Protein AF-A0A495VRB2-F1 (afdb_monomer_lite)

Structure (mmCIF, N/CA/C/O backbone):
data_AF-A0A495VRB2-F1
#
_entry.id   AF-A0A495VRB2-F1
#
loop_
_atom_site.group_PDB
_atom_site.id
_atom_site.type_symbol
_atom_site.label_atom_id
_atom_site.label_alt_id
_atom_site.label_comp_id
_atom_site.label_asym_id
_atom_site.label_entity_id
_atom_site.label_seq_id
_atom_site.pdbx_PDB_ins_code
_atom_site.Cartn_x
_atom_site.Cartn_y
_atom_site.Cartn_z
_atom_site.occupancy
_atom_site.B_iso_or_equiv
_atom_site.auth_seq_id
_atom_site.auth_comp_id
_atom_site.auth_asym_id
_atom_site.auth_atom_id
_atom_site.pdbx_PDB_model_num
ATOM 1 N N . MET A 1 1 ? 29.410 -17.932 -35.548 1.00 37.75 1 MET A N 1
ATOM 2 C CA . MET A 1 1 ? 28.493 -18.641 -34.634 1.00 37.75 1 MET A CA 1
ATOM 3 C C . MET A 1 1 ? 28.273 -17.718 -33.445 1.00 37.75 1 MET A C 1
ATOM 5 O O . MET A 1 1 ? 29.142 -17.637 -32.592 1.00 37.75 1 MET A O 1
ATOM 9 N N . CYS A 1 2 ? 27.206 -16.917 -33.460 1.00 38.88 2 CYS A N 1
ATOM 10 C CA . CYS A 1 2 ? 26.881 -16.003 -32.362 1.00 38.88 2 CYS A CA 1
ATOM 11 C C . CYS A 1 2 ? 25.755 -16.658 -31.573 1.00 38.88 2 CYS A C 1
ATOM 13 O O . CYS A 1 2 ? 24.640 -16.775 -32.074 1.00 38.88 2 CYS A O 1
ATOM 15 N N . ILE A 1 3 ? 26.075 -17.173 -30.390 1.00 46.78 3 ILE A N 1
ATOM 16 C CA . ILE A 1 3 ? 25.084 -17.751 -29.490 1.00 46.78 3 ILE A CA 1
ATOM 17 C C . ILE A 1 3 ? 24.424 -16.559 -28.802 1.00 46.78 3 ILE A C 1
ATOM 19 O O . ILE A 1 3 ? 24.967 -16.007 -27.845 1.00 46.78 3 ILE A O 1
ATOM 23 N N . SER A 1 4 ? 23.302 -16.101 -29.354 1.00 51.22 4 SER A N 1
ATOM 24 C CA . SER A 1 4 ? 22.423 -15.146 -28.687 1.00 51.22 4 SER A CA 1
ATOM 25 C C . SER A 1 4 ? 21.963 -15.802 -27.389 1.00 51.22 4 SER A C 1
ATOM 27 O O . SER A 1 4 ? 21.107 -16.684 -27.412 1.00 51.22 4 SER A O 1
ATOM 29 N N . HIS A 1 5 ? 22.576 -15.435 -26.264 1.00 52.22 5 HIS A N 1
ATOM 30 C CA . HIS A 1 5 ? 22.006 -15.755 -24.965 1.00 52.22 5 HIS A CA 1
ATOM 31 C C . HIS A 1 5 ? 20.636 -15.076 -24.937 1.00 52.22 5 HIS A C 1
ATOM 33 O O . HIS A 1 5 ? 20.583 -13.862 -25.164 1.00 52.22 5 HIS A O 1
ATOM 39 N N . PRO A 1 6 ? 19.525 -15.797 -24.716 1.00 54.19 6 PRO A N 1
ATOM 40 C CA . PRO A 1 6 ? 18.294 -15.111 -24.387 1.00 54.19 6 PRO A CA 1
ATOM 41 C C . PRO A 1 6 ? 18.595 -14.327 -23.109 1.00 54.19 6 PRO A C 1
ATOM 43 O O . PRO A 1 6 ? 18.919 -14.922 -22.081 1.00 54.19 6 PRO A O 1
ATOM 46 N N . HIS A 1 7 ? 18.563 -12.994 -23.182 1.00 54.12 7 HIS A N 1
ATOM 47 C CA . HIS A 1 7 ? 18.359 -12.192 -21.986 1.00 54.12 7 HIS A CA 1
ATOM 48 C C . HIS A 1 7 ? 17.063 -12.733 -21.393 1.00 54.12 7 HIS A C 1
ATOM 50 O O . HIS A 1 7 ? 15.986 -12.528 -21.951 1.00 54.12 7 HIS A O 1
ATOM 56 N N . SER A 1 8 ? 17.175 -13.536 -20.339 1.00 58.12 8 SER A N 1
ATOM 57 C CA . SER A 1 8 ? 16.020 -13.894 -19.540 1.00 58.12 8 SER A CA 1
ATOM 58 C C . SER A 1 8 ? 15.594 -12.577 -18.912 1.00 58.12 8 SER A C 1
ATOM 60 O O . SER A 1 8 ? 16.178 -12.170 -17.913 1.00 58.12 8 SER A O 1
ATOM 62 N N . VAL A 1 9 ? 14.659 -11.874 -19.554 1.00 60.06 9 VAL A N 1
ATOM 63 C CA . VAL A 1 9 ? 13.942 -10.755 -18.947 1.00 60.06 9 VAL A CA 1
ATOM 64 C C . VAL A 1 9 ? 13.277 -11.359 -17.720 1.00 60.06 9 VAL A C 1
ATOM 66 O O . VAL A 1 9 ? 12.306 -12.111 -17.830 1.00 60.06 9 VAL A O 1
ATOM 69 N N . ARG A 1 10 ? 13.897 -11.172 -16.556 1.00 71.12 10 ARG A N 1
ATOM 70 C CA . ARG A 1 10 ? 13.325 -11.619 -15.293 1.00 71.12 10 ARG A CA 1
ATOM 71 C C . ARG A 1 10 ? 12.369 -10.532 -14.865 1.00 71.12 10 ARG A C 1
ATOM 73 O O . ARG A 1 10 ? 12.767 -9.535 -14.278 1.00 71.12 10 ARG A O 1
ATOM 80 N N . MET A 1 11 ? 11.116 -10.732 -15.238 1.00 84.69 11 MET A N 1
ATOM 81 C CA . MET A 1 11 ? 10.017 -9.982 -14.672 1.00 84.69 11 MET A CA 1
ATOM 82 C C . MET A 1 11 ? 9.683 -10.617 -13.324 1.00 84.69 11 MET A C 1
ATOM 84 O O . MET A 1 11 ? 9.275 -11.778 -13.266 1.00 84.69 11 MET A O 1
ATOM 88 N N . GLU A 1 12 ? 9.898 -9.869 -12.250 1.00 89.88 12 GLU A N 1
ATOM 89 C CA . GLU A 1 12 ? 9.581 -10.291 -10.888 1.00 89.88 12 GLU A CA 1
ATOM 90 C C . GLU A 1 12 ? 8.374 -9.497 -10.396 1.00 89.88 12 GLU A C 1
ATOM 92 O O . GLU A 1 12 ? 8.286 -8.287 -10.604 1.00 89.88 12 GLU A O 1
ATOM 97 N N . ALA A 1 13 ? 7.420 -10.184 -9.772 1.00 91.31 13 ALA A N 1
ATOM 98 C CA . ALA A 1 13 ? 6.218 -9.577 -9.222 1.00 91.31 13 ALA A CA 1
ATOM 99 C C . ALA A 1 13 ? 6.107 -9.950 -7.744 1.00 91.31 13 ALA A C 1
ATOM 101 O O . ALA A 1 13 ? 5.863 -11.105 -7.405 1.00 91.31 13 ALA A O 1
ATOM 102 N N . ASN A 1 14 ? 6.287 -8.960 -6.876 1.00 92.56 14 ASN A N 1
ATOM 103 C CA . ASN A 1 14 ? 6.299 -9.118 -5.430 1.00 92.56 14 ASN A CA 1
ATOM 104 C C . ASN A 1 14 ? 5.020 -8.527 -4.842 1.00 92.56 14 ASN A C 1
ATOM 106 O O . ASN A 1 14 ? 4.711 -7.348 -5.042 1.00 92.56 14 ASN A O 1
ATOM 110 N N . LEU A 1 15 ? 4.262 -9.345 -4.117 1.00 94.75 15 LEU A N 1
ATOM 111 C CA . LEU A 1 15 ? 3.056 -8.893 -3.434 1.00 94.75 15 LEU A CA 1
ATOM 112 C C . LEU A 1 15 ? 3.415 -8.197 -2.123 1.00 94.75 15 LEU A C 1
ATOM 114 O O . LEU A 1 15 ? 4.283 -8.633 -1.366 1.00 94.75 15 LEU A O 1
ATOM 118 N N . PHE A 1 16 ? 2.703 -7.113 -1.841 1.00 94.94 16 PHE A N 1
ATOM 119 C CA . PHE A 1 16 ? 2.818 -6.399 -0.583 1.00 94.94 16 PHE A CA 1
ATOM 120 C C . PHE A 1 16 ? 1.464 -5.905 -0.092 1.00 94.94 16 PHE A C 1
ATOM 122 O O . PHE A 1 16 ? 0.505 -5.737 -0.845 1.00 94.94 16 PHE A O 1
ATOM 129 N N . SER A 1 17 ? 1.413 -5.605 1.195 1.00 95.44 17 SER A N 1
ATOM 130 C CA . SER A 1 17 ? 0.282 -4.982 1.859 1.00 95.44 17 SER A CA 1
ATOM 131 C C . SER A 1 17 ? 0.740 -3.707 2.556 1.00 95.44 17 SER A C 1
ATOM 133 O O . SER A 1 17 ? 1.802 -3.658 3.176 1.00 95.44 17 SER A O 1
ATOM 135 N N . LEU A 1 18 ? -0.080 -2.661 2.471 1.00 94.25 18 LEU A N 1
ATOM 136 C CA . LEU A 1 18 ? 0.015 -1.507 3.357 1.00 94.25 18 LEU A CA 1
ATOM 137 C C . LEU A 1 18 ? -0.932 -1.750 4.528 1.00 94.25 18 LEU A C 1
ATOM 139 O O . LEU A 1 18 ? -2.146 -1.846 4.332 1.00 94.25 18 LEU A O 1
ATOM 143 N N . VAL A 1 19 ? -0.384 -1.850 5.732 1.00 94.25 19 VAL A N 1
ATOM 144 C CA . VAL A 1 19 ? -1.129 -2.149 6.965 1.00 94.25 19 VAL A CA 1
ATOM 145 C C . VAL A 1 19 ? -1.014 -0.997 7.953 1.00 94.25 19 VAL A C 1
ATOM 147 O O . VAL A 1 19 ? -0.166 -0.125 7.788 1.00 94.25 19 VAL A O 1
ATOM 150 N N . SER A 1 20 ? -1.863 -0.955 8.977 1.00 92.19 20 SER A N 1
ATOM 151 C CA . SER A 1 20 ? -1.699 0.021 10.060 1.00 92.19 20 SER A CA 1
ATOM 152 C C . SER A 1 20 ? -0.459 -0.294 10.901 1.00 92.19 20 SER A C 1
ATOM 154 O O . SER A 1 20 ? -0.291 -1.434 11.320 1.00 92.19 20 SER A O 1
ATOM 156 N N . GLU A 1 21 ? 0.357 0.714 11.230 1.00 93.25 21 GLU A N 1
ATOM 157 C CA . GLU A 1 21 ? 1.489 0.533 12.165 1.00 93.25 21 GLU A CA 1
ATOM 158 C C . GLU A 1 21 ? 1.035 0.129 13.575 1.00 93.25 21 GLU A C 1
ATOM 160 O O . GLU A 1 21 ? 1.754 -0.556 14.293 1.00 93.25 21 GLU A O 1
ATOM 165 N N . ALA A 1 22 ? -0.165 0.547 13.985 1.00 92.62 22 ALA A N 1
ATOM 166 C CA . ALA A 1 22 ? -0.701 0.224 15.304 1.00 92.62 22 ALA A CA 1
ATOM 167 C C . ALA A 1 22 ? -1.262 -1.207 15.385 1.00 92.62 22 ALA A C 1
ATOM 169 O O . ALA A 1 22 ? -1.378 -1.760 16.476 1.00 92.62 22 ALA A O 1
ATOM 170 N N . ASP A 1 23 ? -1.657 -1.784 14.247 1.00 88.62 23 ASP A N 1
ATOM 171 C CA . ASP A 1 23 ? -2.298 -3.095 14.157 1.00 88.62 23 ASP A CA 1
ATOM 172 C C . ASP A 1 23 ? -2.104 -3.673 12.746 1.00 88.62 23 ASP A C 1
ATOM 174 O O . ASP A 1 23 ? -2.829 -3.332 11.806 1.00 88.62 23 ASP A O 1
ATOM 178 N N . HIS A 1 24 ? -1.135 -4.579 12.604 1.00 87.75 24 HIS A N 1
ATOM 179 C CA . HIS A 1 24 ? -0.770 -5.177 11.316 1.00 87.75 24 HIS A CA 1
ATOM 180 C C . HIS A 1 24 ? -1.861 -6.091 10.733 1.00 87.75 24 HIS A C 1
ATOM 182 O O . HIS A 1 24 ? -1.790 -6.450 9.561 1.00 87.75 24 HIS A O 1
ATOM 188 N N . THR A 1 25 ? -2.897 -6.443 11.506 1.00 87.56 25 THR A N 1
ATOM 189 C CA . THR A 1 25 ? -4.049 -7.203 10.989 1.00 87.56 25 THR A CA 1
ATOM 190 C C . THR A 1 25 ? -4.999 -6.326 10.167 1.00 87.56 25 THR A C 1
ATOM 192 O O . THR A 1 25 ? -5.832 -6.828 9.409 1.00 87.56 25 THR A O 1
ATOM 195 N N . ARG A 1 26 ? -4.870 -4.997 10.276 1.00 89.19 26 ARG A N 1
ATOM 196 C CA . ARG A 1 26 ? -5.688 -4.029 9.542 1.00 89.19 26 ARG A CA 1
ATOM 197 C C . ARG A 1 26 ? -5.010 -3.633 8.244 1.00 89.19 26 ARG A C 1
ATOM 199 O O . ARG A 1 26 ? -4.187 -2.716 8.205 1.00 89.19 26 ARG A O 1
ATOM 206 N N . VAL A 1 27 ? -5.426 -4.287 7.168 1.00 91.06 27 VAL A N 1
ATOM 207 C CA . VAL A 1 27 ? -4.968 -3.961 5.817 1.00 91.06 27 VAL A CA 1
ATOM 208 C C . VAL A 1 27 ? -5.667 -2.700 5.309 1.00 91.06 27 VAL A C 1
ATOM 210 O O . VAL A 1 27 ? -6.894 -2.619 5.259 1.00 91.06 27 VAL A O 1
ATOM 213 N N . PHE A 1 28 ? -4.873 -1.707 4.916 1.00 92.06 28 PHE A N 1
ATOM 214 C CA . PHE A 1 28 ? -5.347 -0.487 4.269 1.00 92.06 28 PHE A CA 1
ATOM 215 C C . PHE A 1 28 ? -5.444 -0.652 2.749 1.00 92.06 28 PHE A C 1
ATOM 217 O O . PHE A 1 28 ? -6.405 -0.185 2.131 1.00 92.06 28 PHE A O 1
ATOM 224 N N . ALA A 1 29 ? -4.440 -1.283 2.141 1.00 94.31 29 ALA A N 1
ATOM 225 C CA . ALA A 1 29 ? -4.383 -1.533 0.707 1.00 94.31 29 ALA A CA 1
ATOM 226 C C . ALA A 1 29 ? -3.496 -2.744 0.402 1.00 94.31 29 ALA A C 1
ATOM 228 O O . ALA A 1 29 ? -2.559 -3.028 1.144 1.00 94.31 29 ALA A O 1
ATOM 229 N N . TRP A 1 30 ? -3.763 -3.394 -0.725 1.00 95.31 30 TRP A N 1
ATOM 230 C CA . TRP A 1 30 ? -2.901 -4.426 -1.296 1.00 95.31 30 TRP A CA 1
ATOM 231 C C . TRP A 1 30 ? -2.160 -3.850 -2.489 1.00 95.31 30 TRP A C 1
ATOM 233 O O . TRP A 1 30 ? -2.680 -2.972 -3.181 1.00 95.31 30 TRP A O 1
ATOM 243 N N . GLY A 1 31 ? -0.965 -4.346 -2.758 1.00 95.69 31 GLY A N 1
ATOM 244 C CA . GLY A 1 31 ? -0.195 -3.931 -3.908 1.00 95.69 31 GLY A CA 1
ATOM 245 C C . GLY A 1 31 ? 0.684 -5.031 -4.466 1.00 95.69 31 GLY A C 1
ATOM 246 O O . GLY A 1 31 ? 0.900 -6.075 -3.858 1.00 95.69 31 GLY A O 1
ATOM 247 N N . MET A 1 32 ? 1.162 -4.768 -5.670 1.00 96.06 32 MET A N 1
ATOM 248 C CA . MET A 1 32 ? 2.118 -5.599 -6.372 1.00 96.06 32 MET A CA 1
ATOM 249 C C . MET A 1 32 ? 3.199 -4.684 -6.914 1.00 96.06 32 MET A C 1
ATOM 251 O O . MET A 1 32 ? 2.895 -3.736 -7.641 1.00 96.06 32 MET A O 1
ATOM 255 N N . GLU A 1 33 ? 4.440 -4.950 -6.540 1.00 95.81 33 GLU A N 1
ATOM 256 C CA . GLU A 1 33 ? 5.600 -4.337 -7.159 1.00 95.81 33 GLU A CA 1
ATOM 257 C C . GLU A 1 33 ? 6.117 -5.247 -8.264 1.00 95.81 33 GLU A C 1
ATOM 259 O O . GLU A 1 33 ? 6.357 -6.429 -8.051 1.00 95.81 33 GLU A O 1
ATOM 264 N N . VAL A 1 34 ? 6.261 -4.682 -9.451 1.00 94.38 34 VAL A N 1
ATOM 265 C CA . VAL A 1 34 ? 6.786 -5.330 -10.639 1.00 94.38 34 VAL A CA 1
ATOM 266 C C . VAL A 1 34 ? 8.153 -4.731 -10.922 1.00 94.38 34 VAL A C 1
ATOM 268 O O . VAL A 1 34 ? 8.273 -3.512 -11.084 1.00 94.38 34 VAL A O 1
ATOM 271 N N . VAL A 1 35 ? 9.163 -5.590 -10.980 1.00 93.00 35 VAL A N 1
ATOM 272 C CA . VAL A 1 35 ? 10.531 -5.243 -11.360 1.00 93.00 35 VAL A CA 1
ATOM 273 C C . VAL A 1 35 ? 10.815 -5.881 -12.717 1.00 93.00 35 VAL A C 1
ATOM 275 O O . VAL A 1 35 ? 10.675 -7.092 -12.884 1.00 93.00 35 VAL A O 1
ATOM 278 N N . GLU A 1 36 ? 11.172 -5.056 -13.696 1.00 91.19 36 GLU A N 1
ATOM 279 C CA . GLU A 1 36 ? 11.530 -5.453 -15.059 1.00 91.19 36 GLU A CA 1
ATOM 280 C C . GLU A 1 36 ? 12.815 -4.719 -15.453 1.00 91.19 36 GLU A C 1
ATOM 282 O O . GLU A 1 36 ? 12.805 -3.500 -15.609 1.00 91.19 36 GLU A O 1
ATOM 287 N N . ASP A 1 37 ? 13.916 -5.457 -15.606 1.00 87.12 37 ASP A N 1
ATOM 288 C CA . ASP A 1 37 ? 15.244 -4.930 -15.944 1.00 87.12 37 ASP A CA 1
ATOM 289 C C . ASP A 1 37 ? 15.688 -3.751 -15.045 1.00 87.12 37 ASP A C 1
ATOM 291 O O . ASP A 1 37 ? 16.168 -3.968 -13.932 1.00 87.12 37 ASP A O 1
ATOM 295 N N . ASP A 1 38 ? 15.547 -2.505 -15.516 1.00 84.94 38 ASP A N 1
ATOM 296 C CA . ASP A 1 38 ? 15.900 -1.261 -14.817 1.00 84.94 38 ASP A CA 1
ATOM 297 C C . ASP A 1 38 ? 14.679 -0.457 -14.325 1.00 84.94 38 ASP A C 1
ATOM 299 O O . ASP A 1 38 ? 14.814 0.677 -13.851 1.00 84.94 38 ASP A O 1
ATOM 303 N N . ARG A 1 39 ? 13.475 -1.028 -14.435 1.00 90.19 39 ARG A N 1
ATOM 304 C CA . ARG A 1 39 ? 12.207 -0.378 -14.098 1.00 90.19 39 ARG A CA 1
ATOM 305 C C . ARG A 1 39 ? 11.520 -1.076 -12.942 1.00 90.19 39 ARG A C 1
ATOM 307 O O . ARG A 1 39 ? 11.267 -2.275 -12.972 1.00 90.19 39 ARG A O 1
ATOM 314 N N . THR A 1 40 ? 11.099 -0.268 -11.978 1.00 94.81 40 THR A N 1
ATOM 315 C CA . THR A 1 40 ? 10.202 -0.690 -10.906 1.00 94.81 40 THR A CA 1
ATOM 316 C C . THR A 1 40 ? 8.880 0.046 -11.046 1.00 94.81 40 THR A C 1
ATOM 318 O O . THR A 1 40 ? 8.824 1.238 -11.358 1.00 94.81 40 THR A O 1
ATOM 321 N N . THR A 1 41 ? 7.782 -0.673 -10.861 1.00 96.00 41 THR A N 1
ATOM 322 C CA . THR A 1 41 ? 6.437 -0.105 -10.819 1.00 96.00 41 THR A CA 1
ATOM 323 C C . THR A 1 41 ? 5.632 -0.825 -9.759 1.00 96.00 41 THR A C 1
ATOM 325 O O . THR A 1 41 ? 5.575 -2.043 -9.753 1.00 96.00 41 THR A O 1
ATOM 328 N N . ALA A 1 42 ? 4.937 -0.085 -8.904 1.00 96.75 42 ALA A N 1
ATOM 329 C CA . ALA A 1 42 ? 3.984 -0.653 -7.967 1.00 96.75 42 ALA A CA 1
ATOM 330 C C . ALA A 1 42 ? 2.553 -0.278 -8.345 1.00 96.75 42 ALA A C 1
ATOM 332 O O . ALA A 1 42 ? 2.240 0.894 -8.569 1.00 96.75 42 ALA A O 1
ATOM 333 N N . VAL A 1 43 ? 1.670 -1.269 -8.376 1.00 96.06 43 VAL A N 1
ATOM 334 C CA . VAL A 1 43 ? 0.227 -1.084 -8.528 1.00 96.06 43 VAL A CA 1
ATOM 335 C C . VAL A 1 43 ? -0.424 -1.360 -7.185 1.00 96.06 43 VAL A C 1
ATOM 337 O O . VAL A 1 43 ? -0.202 -2.405 -6.589 1.00 96.06 43 VAL A O 1
ATOM 340 N N . VAL A 1 44 ? -1.233 -0.420 -6.707 1.00 96.19 44 VAL A N 1
ATOM 341 C CA . VAL A 1 44 ? -1.926 -0.501 -5.422 1.00 96.19 44 VAL A CA 1
ATOM 342 C C . VAL A 1 44 ? -3.422 -0.517 -5.655 1.00 96.19 44 VAL A C 1
ATOM 344 O O . VAL A 1 44 ? -3.964 0.354 -6.335 1.00 96.19 44 VAL A O 1
ATOM 347 N N . TYR A 1 45 ? -4.088 -1.474 -5.028 1.00 94.94 45 TYR A N 1
ATOM 348 C CA . TYR A 1 45 ? -5.530 -1.578 -4.940 1.00 94.94 45 TYR A CA 1
ATOM 349 C C . TYR A 1 45 ? -5.994 -1.290 -3.511 1.00 94.94 45 TYR A C 1
ATOM 351 O O . TYR A 1 45 ? -5.560 -1.914 -2.541 1.00 94.94 45 TYR A O 1
ATOM 359 N N . ARG A 1 46 ? -6.943 -0.365 -3.381 1.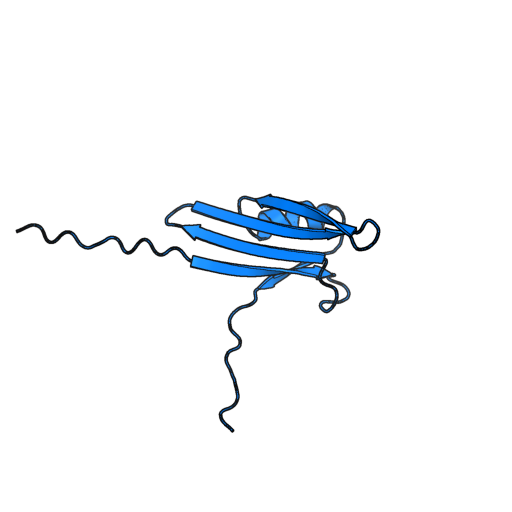00 92.38 46 ARG A N 1
ATOM 360 C CA . ARG A 1 46 ? -7.628 -0.064 -2.125 1.00 92.38 46 ARG A CA 1
ATOM 361 C C . ARG A 1 46 ? -9.127 -0.155 -2.326 1.00 92.38 46 ARG A C 1
ATOM 363 O O . ARG A 1 46 ? -9.666 0.399 -3.283 1.00 92.38 46 ARG A O 1
ATOM 370 N N . ARG A 1 47 ? -9.812 -0.745 -1.350 1.00 89.25 47 ARG A N 1
ATOM 371 C CA . ARG A 1 47 ? -11.263 -0.639 -1.218 1.00 89.25 47 ARG A CA 1
ATOM 372 C C . ARG A 1 47 ? -11.591 0.228 -0.014 1.00 89.25 47 ARG A C 1
ATOM 374 O O . ARG A 1 47 ? -11.187 -0.078 1.101 1.00 89.25 47 ARG A O 1
ATOM 381 N N . ASP A 1 48 ? -12.291 1.329 -0.245 1.00 86.12 48 ASP A N 1
ATOM 382 C CA . ASP A 1 48 ? -12.745 2.199 0.829 1.00 86.12 48 ASP A CA 1
ATOM 383 C C . ASP A 1 48 ? -13.876 1.505 1.612 1.00 86.12 48 ASP A C 1
ATOM 385 O O . ASP A 1 48 ? -14.907 1.186 1.015 1.00 86.12 48 ASP A O 1
ATOM 389 N N . PRO A 1 49 ? -13.713 1.244 2.920 1.00 81.00 49 PRO A N 1
ATOM 390 C CA . PRO A 1 49 ? -14.696 0.477 3.679 1.00 81.00 49 PRO A CA 1
ATOM 391 C C . PRO A 1 49 ? -15.982 1.265 3.962 1.00 81.00 49 PRO A C 1
ATOM 393 O O . PRO A 1 49 ? -17.019 0.658 4.202 1.00 81.00 49 PRO A O 1
ATOM 396 N N . VAL A 1 50 ? -15.933 2.601 3.926 1.00 85.31 50 VAL A N 1
ATOM 397 C CA . VAL A 1 50 ? -17.083 3.464 4.237 1.00 85.31 50 VAL A CA 1
ATOM 398 C C . VAL A 1 50 ? -17.960 3.648 3.004 1.00 85.31 50 VAL A C 1
ATOM 400 O O . VAL A 1 50 ? -19.181 3.568 3.078 1.00 85.31 50 VAL A O 1
ATOM 403 N N . THR A 1 51 ? -17.335 3.897 1.855 1.00 90.19 51 THR A N 1
ATOM 404 C CA . THR A 1 51 ? -18.043 4.215 0.605 1.00 90.19 51 THR A CA 1
ATOM 405 C C . THR A 1 51 ? -18.155 3.026 -0.347 1.00 90.19 51 THR A C 1
ATOM 407 O O . THR A 1 51 ? -18.843 3.115 -1.361 1.00 90.19 51 THR A O 1
ATOM 410 N N . GLY A 1 52 ? -17.440 1.930 -0.078 1.00 88.25 52 GLY A N 1
ATOM 411 C CA . GLY A 1 52 ? -17.353 0.758 -0.951 1.00 88.25 52 GLY A CA 1
ATOM 412 C C . GLY A 1 52 ? -16.580 0.990 -2.252 1.00 88.25 52 GLY A C 1
ATOM 413 O O . GLY A 1 52 ? -16.438 0.056 -3.044 1.00 88.25 52 GLY A O 1
ATOM 414 N N . ARG A 1 53 ? -16.080 2.211 -2.490 1.00 91.38 53 ARG A N 1
ATOM 415 C CA . ARG A 1 53 ? -15.396 2.590 -3.728 1.00 91.38 53 ARG A CA 1
ATOM 416 C C . ARG A 1 53 ? -14.022 1.943 -3.811 1.00 91.38 53 ARG A C 1
ATOM 418 O O . ARG A 1 53 ? -13.243 1.984 -2.858 1.00 91.38 53 ARG A O 1
ATOM 425 N N . SER A 1 54 ? -13.706 1.420 -4.986 1.00 92.75 54 SER A N 1
ATOM 426 C CA . SER A 1 54 ? -12.368 0.936 -5.302 1.00 92.75 54 SER A CA 1
ATOM 427 C C . SER A 1 54 ? -11.506 2.062 -5.867 1.00 92.75 54 SER A C 1
ATOM 429 O O . SER A 1 54 ? -11.977 2.906 -6.632 1.00 92.75 54 SER A O 1
ATOM 431 N N . LEU A 1 55 ? -10.235 2.060 -5.486 1.00 92.69 55 LEU A N 1
ATOM 432 C CA . LEU A 1 55 ? -9.203 2.942 -6.005 1.00 92.69 55 LEU A CA 1
ATOM 433 C C . LEU A 1 55 ? -8.017 2.090 -6.445 1.00 92.69 55 LEU A C 1
ATOM 435 O O . LEU A 1 55 ? -7.559 1.229 -5.696 1.00 92.69 55 LEU A O 1
ATOM 439 N N . VAL A 1 56 ? -7.519 2.369 -7.648 1.00 94.81 56 VAL A N 1
ATOM 440 C CA . VAL A 1 56 ? -6.274 1.804 -8.173 1.00 94.81 56 VAL A CA 1
ATOM 441 C C . VAL A 1 56 ? -5.287 2.947 -8.380 1.00 94.81 56 VAL A C 1
ATOM 443 O O . VAL A 1 56 ? -5.659 3.995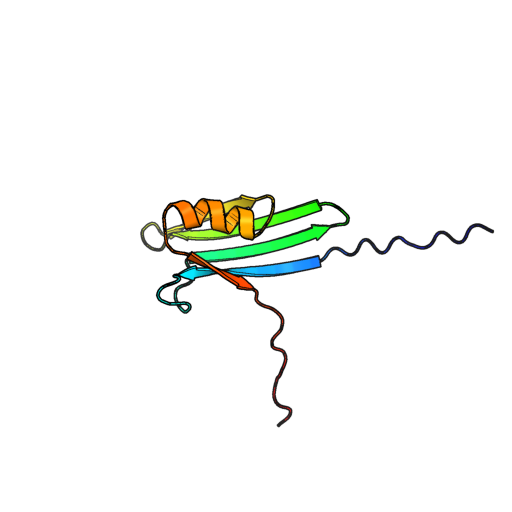 -8.909 1.00 94.81 56 VAL A O 1
ATOM 446 N N . GLY A 1 57 ? -4.050 2.767 -7.928 1.00 93.69 57 GLY A N 1
ATOM 447 C CA . GLY A 1 57 ? -2.969 3.736 -8.087 1.00 93.69 57 GLY A CA 1
ATOM 448 C C . GLY A 1 57 ? -1.696 3.074 -8.597 1.00 93.69 57 GLY A C 1
ATOM 449 O O . GLY A 1 57 ? -1.395 1.949 -8.212 1.00 93.69 57 GLY A O 1
ATOM 450 N N . GLN A 1 58 ? -0.950 3.781 -9.443 1.00 96.44 58 GLN A N 1
ATOM 451 C CA . GLN A 1 58 ? 0.365 3.359 -9.921 1.00 96.44 58 GLN A CA 1
ATOM 452 C C . GLN A 1 58 ? 1.451 4.248 -9.306 1.00 96.44 58 GLN A C 1
ATOM 454 O O . GLN A 1 58 ? 1.284 5.464 -9.183 1.00 96.44 58 GLN A O 1
ATOM 459 N N . HIS A 1 59 ? 2.557 3.632 -8.907 1.00 96.12 59 HIS A N 1
ATOM 460 C CA . HIS A 1 59 ? 3.684 4.250 -8.220 1.00 96.12 59 HIS A CA 1
ATOM 461 C C . HIS A 1 59 ? 5.004 3.705 -8.782 1.00 96.12 59 HIS A C 1
ATOM 463 O O . HIS A 1 59 ? 5.016 2.665 -9.431 1.00 96.12 59 HIS A O 1
ATOM 469 N N . GLY A 1 60 ? 6.120 4.395 -8.528 1.00 95.44 60 GLY A N 1
ATOM 470 C CA . GLY A 1 60 ? 7.449 3.931 -8.960 1.00 95.44 60 GLY A CA 1
ATOM 471 C C . GLY A 1 60 ? 8.043 2.809 -8.099 1.00 95.44 60 GLY A C 1
ATOM 472 O O . GLY A 1 60 ? 8.999 2.180 -8.520 1.00 95.44 60 GLY A O 1
ATOM 473 N N . SER A 1 61 ? 7.497 2.574 -6.904 1.00 96.00 61 SER A N 1
ATOM 474 C CA . SER A 1 61 ? 7.852 1.459 -6.015 1.00 96.00 61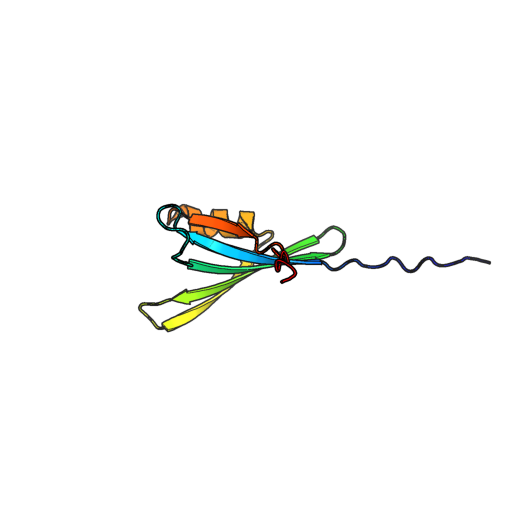 SER A CA 1
ATOM 475 C C . SER A 1 61 ? 6.806 1.310 -4.902 1.00 96.00 61 SER A C 1
ATOM 477 O O . SER A 1 61 ? 5.949 2.192 -4.721 1.00 96.00 61 SER A O 1
ATOM 479 N N . ALA A 1 62 ? 6.877 0.228 -4.133 1.00 95.56 62 ALA A N 1
ATOM 480 C CA . ALA A 1 62 ? 6.069 -0.007 -2.946 1.00 95.56 62 ALA A CA 1
ATOM 481 C C . ALA A 1 62 ? 6.337 1.051 -1.863 1.00 95.56 62 ALA A C 1
ATOM 483 O O . ALA A 1 62 ? 5.401 1.561 -1.245 1.00 95.56 62 ALA A O 1
ATOM 484 N N . GLU A 1 63 ? 7.583 1.497 -1.691 1.00 95.75 63 GLU A N 1
ATOM 485 C CA . GLU A 1 63 ? 7.936 2.589 -0.774 1.00 95.75 63 GLU A CA 1
ATOM 486 C C . 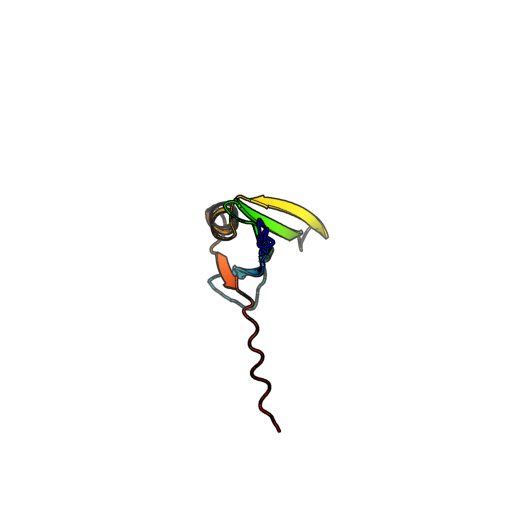GLU A 1 63 ? 7.384 3.927 -1.259 1.00 95.75 63 GLU A C 1
ATOM 488 O O . GLU A 1 63 ? 6.971 4.763 -0.455 1.00 95.75 63 GLU A O 1
ATOM 493 N N . ALA A 1 64 ? 7.348 4.161 -2.574 1.00 95.44 64 ALA A N 1
ATOM 494 C CA . ALA A 1 64 ? 6.719 5.356 -3.124 1.00 95.44 64 ALA A CA 1
ATOM 495 C C . ALA A 1 64 ? 5.202 5.356 -2.871 1.00 95.44 64 ALA A C 1
ATOM 497 O O . ALA A 1 64 ? 4.622 6.416 -2.601 1.00 95.44 64 ALA A O 1
ATOM 498 N N . ALA A 1 65 ? 4.561 4.184 -2.917 1.00 94.06 65 ALA A N 1
ATOM 499 C CA . ALA A 1 65 ? 3.178 4.021 -2.492 1.00 94.06 65 ALA A CA 1
ATOM 500 C C . ALA A 1 65 ? 3.012 4.279 -0.989 1.00 94.06 65 ALA A C 1
ATOM 502 O O . ALA A 1 65 ? 2.187 5.117 -0.611 1.00 94.06 65 ALA A O 1
ATOM 503 N N . LEU A 1 66 ? 3.831 3.640 -0.147 1.00 95.38 66 LEU A N 1
ATOM 504 C CA . LEU A 1 66 ? 3.829 3.850 1.298 1.00 95.38 66 LEU A CA 1
ATOM 505 C C . LEU A 1 66 ? 4.005 5.330 1.629 1.00 95.38 66 LEU A C 1
ATOM 507 O O . LEU A 1 66 ? 3.199 5.880 2.357 1.00 95.38 66 LEU A O 1
ATOM 511 N N . ARG A 1 67 ? 4.984 6.022 1.044 1.00 95.06 67 ARG A N 1
ATOM 512 C CA . ARG A 1 67 ? 5.211 7.452 1.292 1.00 95.06 67 ARG A CA 1
ATOM 513 C C . ARG A 1 67 ? 3.993 8.303 0.929 1.00 95.06 67 ARG A C 1
ATOM 515 O O . ARG A 1 67 ? 3.694 9.274 1.618 1.00 95.06 67 ARG A O 1
ATOM 522 N N . ARG A 1 68 ? 3.274 7.959 -0.145 1.00 92.44 68 ARG A N 1
ATOM 523 C CA . ARG A 1 68 ? 2.085 8.710 -0.578 1.00 92.44 68 ARG A CA 1
ATOM 524 C C . ARG A 1 68 ? 0.904 8.547 0.379 1.00 92.44 68 ARG A C 1
ATOM 526 O O . ARG A 1 68 ? 0.222 9.533 0.655 1.00 92.44 68 ARG A O 1
ATOM 533 N N . TRP A 1 69 ? 0.644 7.334 0.856 1.00 88.31 69 TRP A N 1
ATOM 534 C CA . TRP A 1 69 ? -0.494 7.048 1.740 1.00 88.31 69 TRP A CA 1
ATOM 535 C C . TRP A 1 69 ? -0.148 7.252 3.222 1.00 88.31 69 TRP A C 1
ATOM 537 O O . TRP A 1 69 ? -0.935 7.828 3.974 1.00 88.31 69 TRP A O 1
ATOM 547 N N . GLY A 1 70 ? 1.078 6.891 3.587 1.00 88.12 70 GLY A N 1
ATOM 548 C CA . GLY A 1 70 ? 1.732 7.069 4.881 1.00 88.12 70 GLY A CA 1
ATOM 549 C C . GLY A 1 70 ? 1.866 8.527 5.320 1.00 88.12 70 GLY A C 1
ATOM 550 O O . GLY A 1 70 ? 1.887 8.829 6.505 1.00 88.12 70 GLY A O 1
ATOM 551 N N . ALA A 1 71 ? 1.861 9.472 4.371 1.00 89.06 71 ALA A N 1
ATOM 552 C CA . ALA A 1 71 ? 1.856 10.903 4.682 1.00 89.06 71 ALA A CA 1
ATOM 553 C C . ALA A 1 71 ? 0.606 11.366 5.457 1.00 89.06 71 ALA A C 1
ATOM 555 O O . ALA A 1 71 ? 0.610 12.453 6.029 1.00 89.06 71 ALA A O 1
ATOM 556 N N . ARG A 1 72 ? -0.486 10.589 5.432 1.00 86.88 72 ARG A N 1
ATOM 557 C CA . ARG A 1 72 ? -1.761 10.941 6.084 1.00 86.88 72 ARG A CA 1
ATOM 558 C C . ARG A 1 72 ? -2.184 9.962 7.170 1.00 86.88 72 ARG A C 1
ATOM 560 O O . ARG A 1 72 ? -3.013 10.318 8.000 1.00 86.88 72 ARG A O 1
ATOM 567 N N . LEU A 1 73 ? -1.680 8.735 7.126 1.00 87.75 73 LEU A N 1
ATOM 568 C CA . LEU A 1 73 ? -2.047 7.648 8.025 1.00 87.75 73 LEU A CA 1
ATOM 569 C C . LEU A 1 73 ? -0.768 6.904 8.418 1.00 87.75 73 LEU A C 1
ATOM 571 O O . LEU A 1 73 ? 0.033 6.647 7.529 1.00 87.75 73 LEU A O 1
ATOM 575 N N . PRO A 1 74 ? -0.567 6.529 9.690 1.00 92.06 74 PRO A N 1
ATOM 576 C CA . PRO A 1 74 ? 0.584 5.723 10.090 1.00 92.06 74 PRO A CA 1
ATOM 577 C C . PRO A 1 74 ? 0.427 4.304 9.528 1.00 92.06 74 PRO A C 1
ATOM 579 O O . PRO A 1 74 ? -0.400 3.514 10.003 1.00 92.06 74 PRO A O 1
ATOM 582 N N . LEU A 1 75 ? 1.169 4.017 8.459 1.00 94.31 75 LEU A N 1
ATOM 583 C CA . LEU A 1 75 ? 1.109 2.765 7.711 1.00 94.31 75 LEU A CA 1
ATOM 584 C C . LEU A 1 75 ? 2.488 2.108 7.659 1.00 94.31 75 LEU A C 1
ATOM 586 O O . LEU A 1 75 ? 3.495 2.798 7.560 1.00 94.31 75 LEU A O 1
ATOM 590 N N . ALA A 1 76 ? 2.505 0.781 7.647 1.00 94.12 76 ALA A N 1
ATOM 591 C CA . ALA A 1 76 ? 3.688 -0.034 7.417 1.00 94.12 76 ALA A CA 1
ATOM 592 C C . ALA A 1 76 ? 3.563 -0.789 6.089 1.00 94.12 76 ALA A C 1
ATOM 594 O O . ALA A 1 76 ? 2.461 -1.142 5.660 1.00 94.12 76 ALA A O 1
ATOM 595 N N . LEU A 1 77 ? 4.705 -1.045 5.453 1.00 94.94 77 LEU A N 1
ATOM 596 C CA . LEU A 1 77 ? 4.822 -1.913 4.285 1.00 94.94 77 LEU A CA 1
ATOM 597 C C . LEU A 1 77 ? 5.178 -3.328 4.749 1.00 94.94 77 LEU A C 1
ATOM 599 O O . LEU A 1 77 ? 6.197 -3.521 5.410 1.00 94.94 77 LEU A O 1
ATOM 603 N N . VAL A 1 78 ? 4.344 -4.302 4.396 1.00 94.62 78 VAL A N 1
ATOM 604 C CA . VAL A 1 78 ? 4.568 -5.726 4.665 1.00 94.62 78 VAL A CA 1
ATOM 605 C C . VAL A 1 78 ? 4.650 -6.455 3.335 1.00 94.62 78 VAL A C 1
ATOM 607 O O . VAL A 1 78 ? 3.738 -6.351 2.520 1.00 94.62 78 VAL A O 1
ATOM 610 N N . TRP A 1 79 ? 5.738 -7.182 3.119 1.00 93.44 79 TRP A N 1
ATOM 611 C CA . TRP A 1 79 ? 5.929 -8.012 1.937 1.00 93.44 79 TRP A CA 1
ATOM 612 C C . TRP A 1 79 ? 5.434 -9.425 2.212 1.00 93.44 79 TRP A C 1
ATOM 614 O O . TRP A 1 79 ? 5.797 -10.021 3.227 1.00 93.44 79 TRP A O 1
ATOM 624 N N . GLU A 1 80 ? 4.647 -9.966 1.292 1.00 80.75 80 GLU A N 1
ATOM 625 C CA . GLU A 1 80 ? 4.309 -11.385 1.282 1.00 80.75 80 GLU A CA 1
ATOM 626 C C . GLU A 1 80 ? 5.463 -12.107 0.576 1.00 80.75 80 GLU A C 1
ATOM 628 O O . GLU A 1 80 ? 5.382 -12.448 -0.601 1.00 80.75 80 GLU A O 1
ATOM 633 N N . PHE A 1 81 ? 6.593 -12.275 1.263 1.00 61.28 81 PHE A N 1
ATOM 634 C CA . PHE A 1 81 ? 7.543 -13.300 0.841 1.00 61.28 81 PHE A CA 1
ATOM 635 C C . PHE A 1 81 ? 6.905 -14.639 1.184 1.00 61.28 81 PHE A C 1
ATOM 637 O O . PHE A 1 81 ? 6.462 -14.796 2.322 1.00 61.28 81 PHE A O 1
ATOM 644 N N . GLU A 1 82 ? 6.839 -15.565 0.223 1.00 49.25 82 GLU A N 1
ATOM 645 C CA . GLU A 1 82 ? 6.445 -16.962 0.435 1.00 49.25 82 GLU A CA 1
ATOM 646 C C . GLU A 1 82 ? 7.076 -17.490 1.732 1.00 49.25 82 GLU A C 1
ATOM 648 O O . GLU A 1 82 ? 8.218 -17.943 1.764 1.00 49.25 82 GLU A O 1
ATOM 653 N N . ASN A 1 83 ? 6.324 -17.442 2.832 1.00 44.12 83 ASN A N 1
ATOM 654 C CA . ASN A 1 83 ? 6.592 -18.250 4.009 1.00 44.12 83 ASN A CA 1
ATOM 655 C C . ASN A 1 83 ? 5.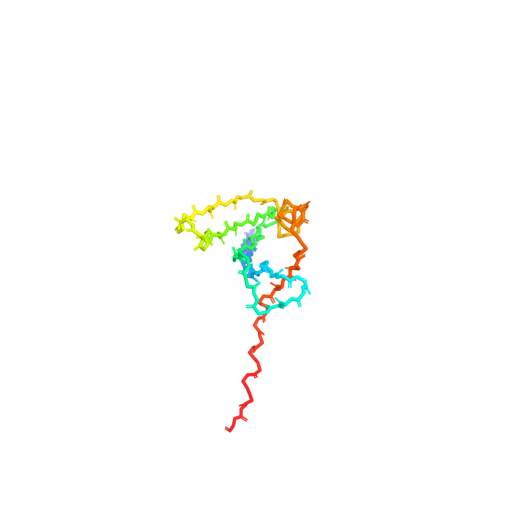981 -19.625 3.728 1.00 44.12 83 ASN A C 1
ATOM 657 O O . ASN A 1 83 ? 5.123 -20.111 4.459 1.00 44.12 83 ASN A O 1
ATOM 661 N N . ASP A 1 84 ? 6.441 -20.246 2.639 1.00 47.69 84 ASP A N 1
ATOM 662 C CA . ASP A 1 84 ? 6.277 -21.672 2.384 1.00 47.69 84 ASP A CA 1
ATOM 663 C C . ASP A 1 84 ? 7.277 -22.430 3.265 1.00 47.69 84 ASP A C 1
ATOM 665 O O . ASP A 1 84 ? 8.182 -23.135 2.826 1.00 47.69 84 ASP A O 1
ATOM 669 N N . VAL A 1 85 ? 7.105 -22.270 4.575 1.00 46.75 85 VAL A N 1
ATOM 670 C CA . VAL A 1 85 ? 7.485 -23.300 5.532 1.00 46.75 85 VAL A CA 1
ATOM 671 C C . VAL A 1 85 ? 6.181 -23.913 6.013 1.00 46.75 85 VAL A C 1
ATOM 673 O O . VAL A 1 85 ? 5.756 -23.730 7.151 1.00 46.75 85 VAL A O 1
ATOM 676 N N . PHE A 1 86 ? 5.522 -24.659 5.125 1.00 53.22 86 PHE A N 1
ATOM 677 C CA . PHE A 1 86 ? 4.674 -25.747 5.587 1.00 53.22 86 PHE A CA 1
ATOM 678 C C . PHE A 1 86 ? 5.580 -26.692 6.391 1.00 53.22 86 PHE A C 1
ATOM 680 O O . PHE A 1 86 ? 6.525 -27.240 5.812 1.00 53.22 86 PHE A O 1
ATOM 687 N N . PRO A 1 87 ? 5.370 -26.906 7.704 1.00 45.69 87 PRO A N 1
ATOM 688 C CA . PRO A 1 87 ? 6.040 -28.009 8.366 1.00 45.69 87 PRO A CA 1
ATOM 689 C C . PRO A 1 87 ? 5.554 -29.289 7.684 1.00 45.69 87 PRO A C 1
ATOM 691 O O . PRO A 1 87 ? 4.366 -29.612 7.744 1.00 45.69 87 PRO A O 1
ATOM 694 N N . ALA A 1 88 ? 6.469 -29.987 7.005 1.00 51.09 88 ALA A N 1
ATOM 695 C CA . ALA A 1 88 ? 6.245 -31.361 6.586 1.00 51.09 88 ALA A CA 1
ATOM 696 C C . ALA A 1 88 ? 5.795 -32.130 7.834 1.00 51.09 88 ALA A C 1
ATOM 698 O O . ALA A 1 88 ? 6.556 -32.257 8.796 1.00 51.09 88 ALA A O 1
ATOM 699 N N . THR A 1 89 ? 4.519 -32.502 7.852 1.00 61.06 89 THR A N 1
ATOM 700 C CA . THR A 1 89 ? 3.904 -33.300 8.913 1.00 61.06 89 THR A CA 1
ATOM 701 C C . THR A 1 89 ? 4.020 -34.767 8.552 1.00 61.06 89 THR A C 1
ATOM 703 O O . THR A 1 89 ? 3.898 -35.083 7.346 1.00 61.06 89 THR A O 1
#

Organism: NCBI:txid2072

Sequence (89 aa):
MCISHPHSVRMEANLFSLVSEADHTRVFAWGMEVVEDDRTTAVVYRRDPVTGRSLVGQHGSAEAALRRWGARLPLALVWEFENDVFPAT

pLDDT: mean 83.52, std 17.25, range [37.75, 96.75]

Radius of gyration: 16.97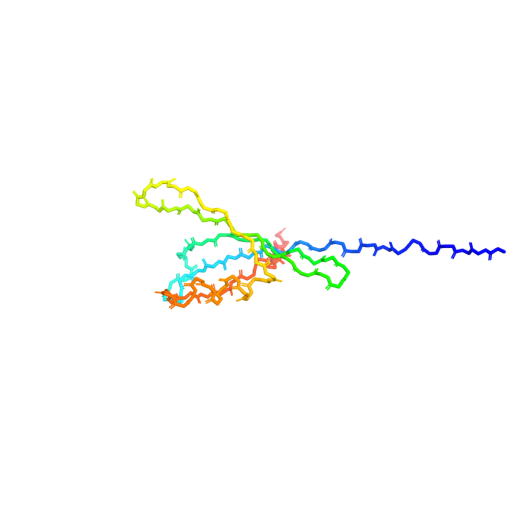 Å; chains: 1; bounding box: 46×44×50 Å

Foldseek 3Di:
DDPPDPPPFDWDKWKKFKAAPVDRVHTQWIKIWIDTDPFIKIWIWGQDPVPRDIDIDMARYPVRVCVVVCVVGRIDMGTPDPPPPPPPD

Secondary structure (DSSP, 8-state):
----------EEEEEEEEEETTEEEEEEEEEEEEEETTEEEEEEEEE-TTT--EEEEEESSHHHHHHHHHTTS-EEEEE----------